Protein AF-A0A8W8LQA5-F1 (afdb_monomer_lite)

InterPro domains:
  IPR029064 Ribosomal protein eL30-like superfamily [G3DSA:3.30.1330.30] (1-53)
  IPR029064 Ribosomal protein eL30-like superfamily [SSF55315] (1-51)

Organism: Magallana gigas (NCBI:txid29159)

Structure (mmCIF, N/CA/C/O backbone):
data_AF-A0A8W8LQA5-F1
#
_entry.id   AF-A0A8W8LQA5-F1
#
loop_
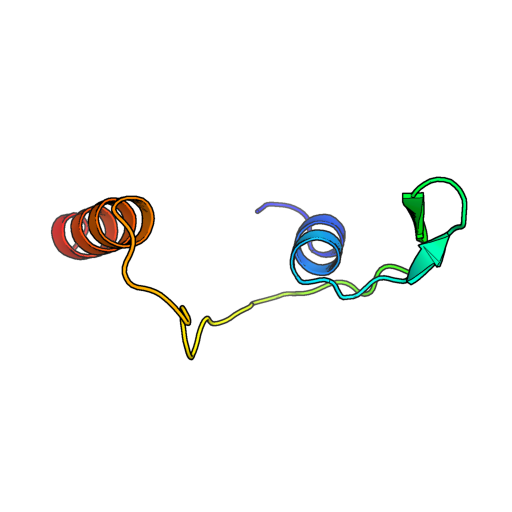_atom_site.group_PDB
_atom_site.id
_atom_site.type_symbol
_atom_site.label_atom_id
_atom_site.label_alt_id
_atom_site.label_comp_id
_atom_site.label_asym_id
_atom_site.label_entity_id
_atom_site.label_seq_id
_atom_site.pdbx_PDB_ins_code
_atom_site.Cartn_x
_atom_site.Cartn_y
_atom_site.Cartn_z
_atom_site.occupancy
_atom_site.B_iso_or_equiv
_atom_site.auth_seq_id
_atom_site.auth_comp_id
_atom_site.auth_asym_id
_atom_site.auth_atom_id
_atom_site.pdbx_PDB_model_num
ATOM 1 N N . VAL A 1 1 ? 6.587 7.138 3.448 1.00 78.69 1 VAL A N 1
ATOM 2 C CA . VAL A 1 1 ? 7.661 6.450 2.697 1.00 78.69 1 VAL A CA 1
ATOM 3 C C . VAL A 1 1 ? 8.334 7.499 1.854 1.00 78.69 1 VAL A C 1
ATOM 5 O O . VAL A 1 1 ? 7.624 8.258 1.207 1.00 78.69 1 VAL A O 1
ATOM 8 N N . ASP A 1 2 ? 9.659 7.554 1.904 1.00 88.94 2 ASP A N 1
ATOM 9 C CA . ASP A 1 2 ? 10.412 8.714 1.408 1.00 88.94 2 ASP A CA 1
ATOM 10 C C . ASP A 1 2 ? 10.885 8.536 -0.045 1.00 88.94 2 ASP A C 1
ATOM 12 O O . ASP A 1 2 ? 11.236 9.507 -0.705 1.00 88.94 2 ASP A O 1
ATOM 16 N N . ASP A 1 3 ? 10.860 7.300 -0.563 1.00 94.06 3 ASP A N 1
ATOM 17 C CA . ASP A 1 3 ? 11.247 6.957 -1.936 1.00 94.06 3 ASP A CA 1
ATOM 18 C C . ASP A 1 3 ? 10.097 6.275 -2.695 1.00 94.06 3 ASP A C 1
ATOM 20 O O . ASP A 1 3 ? 9.473 5.322 -2.211 1.00 94.06 3 ASP A O 1
ATOM 24 N N . ASN A 1 4 ? 9.847 6.742 -3.918 1.00 93.25 4 ASN A N 1
ATOM 25 C CA . ASN A 1 4 ? 8.761 6.271 -4.773 1.00 93.25 4 ASN A CA 1
ATOM 26 C C . ASN A 1 4 ? 9.004 4.851 -5.306 1.00 93.25 4 ASN A C 1
ATOM 28 O O . ASN A 1 4 ? 8.046 4.102 -5.512 1.00 93.25 4 ASN A O 1
ATOM 32 N N . LYS A 1 5 ? 10.265 4.448 -5.502 1.00 91.69 5 LYS A N 1
ATOM 33 C CA . LYS A 1 5 ? 10.607 3.089 -5.943 1.00 91.69 5 LYS A CA 1
ATOM 34 C C . LYS A 1 5 ? 10.380 2.080 -4.830 1.00 91.69 5 LYS A C 1
ATOM 36 O O . LYS A 1 5 ? 9.771 1.049 -5.092 1.00 91.69 5 LYS A O 1
ATOM 41 N N . LYS A 1 6 ? 10.765 2.403 -3.590 1.00 93.19 6 LYS A N 1
ATOM 42 C CA . LYS A 1 6 ? 10.450 1.562 -2.422 1.00 93.19 6 LYS A CA 1
ATOM 43 C C . LYS A 1 6 ? 8.945 1.366 -2.251 1.00 93.19 6 LYS A C 1
ATOM 45 O O . LYS A 1 6 ? 8.501 0.241 -2.052 1.00 93.19 6 LYS A O 1
ATOM 50 N N . LEU A 1 7 ? 8.156 2.438 -2.382 1.00 94.00 7 LEU A N 1
ATOM 51 C CA . LEU A 1 7 ? 6.696 2.327 -2.308 1.00 94.00 7 LEU A CA 1
ATOM 52 C C . LEU A 1 7 ? 6.135 1.449 -3.435 1.00 94.00 7 LEU A C 1
ATOM 54 O O . LEU A 1 7 ? 5.274 0.611 -3.186 1.00 94.00 7 LEU A O 1
ATOM 58 N N . GLY A 1 8 ? 6.635 1.618 -4.660 1.00 94.38 8 GLY A N 1
ATOM 59 C CA . GLY A 1 8 ? 6.241 0.794 -5.801 1.00 94.38 8 GLY A CA 1
ATOM 60 C C . GLY A 1 8 ? 6.561 -0.687 -5.616 1.00 94.38 8 GLY A C 1
ATOM 61 O O . GLY A 1 8 ? 5.721 -1.535 -5.902 1.00 94.38 8 GLY A O 1
ATOM 62 N N . GLU A 1 9 ? 7.735 -1.008 -5.074 1.00 93.94 9 GLU A N 1
ATOM 63 C CA . GLU A 1 9 ? 8.117 -2.382 -4.743 1.00 93.94 9 GLU A CA 1
ATOM 64 C C . GLU A 1 9 ? 7.173 -3.001 -3.703 1.00 93.94 9 GLU A C 1
ATOM 66 O O . GLU A 1 9 ? 6.653 -4.091 -3.934 1.00 93.94 9 GLU A O 1
ATOM 71 N N . TRP A 1 10 ? 6.877 -2.287 -2.609 1.00 92.56 10 TRP A N 1
ATOM 72 C CA . TRP A 1 10 ? 5.944 -2.749 -1.570 1.00 92.56 10 TRP A CA 1
ATOM 73 C C . TRP A 1 10 ? 4.510 -2.903 -2.074 1.00 92.56 10 TRP A C 1
ATOM 75 O O . TRP A 1 10 ? 3.795 -3.802 -1.643 1.00 92.56 10 TRP A O 1
ATOM 85 N N . ALA A 1 11 ? 4.100 -2.055 -3.015 1.00 92.88 11 ALA A N 1
ATOM 86 C CA . ALA A 1 11 ? 2.813 -2.161 -3.691 1.00 92.88 11 ALA A CA 1
ATOM 87 C C . ALA A 1 11 ? 2.758 -3.317 -4.711 1.00 92.88 11 ALA A C 1
ATOM 89 O O . ALA A 1 11 ? 1.720 -3.530 -5.334 1.00 92.88 11 ALA A O 1
ATOM 90 N N . GLY A 1 12 ? 3.859 -4.049 -4.917 1.00 93.25 12 GLY A N 1
ATOM 91 C CA . GLY A 1 12 ? 3.941 -5.148 -5.878 1.00 93.25 12 GLY A CA 1
ATOM 92 C C . GLY A 1 12 ? 4.136 -4.699 -7.328 1.00 93.25 12 GLY A C 1
ATOM 93 O O . GLY A 1 12 ? 4.045 -5.517 -8.241 1.00 93.25 12 GLY A O 1
ATOM 94 N N . LEU A 1 13 ? 4.447 -3.422 -7.574 1.00 93.12 13 LEU A N 1
ATOM 95 C CA . LEU A 1 13 ? 4.743 -2.877 -8.904 1.00 93.12 13 LEU A CA 1
ATOM 96 C C . LEU A 1 13 ? 6.183 -3.201 -9.331 1.00 93.12 13 LEU A C 1
ATOM 98 O O . LEU A 1 13 ? 6.973 -2.328 -9.697 1.00 93.12 13 LEU A O 1
ATOM 102 N N . CYS A 1 14 ? 6.549 -4.477 -9.269 1.00 94.62 14 CYS A N 1
ATOM 103 C CA . CYS A 1 14 ? 7.859 -4.975 -9.660 1.00 94.62 14 CYS A CA 1
ATOM 104 C C . CYS A 1 14 ? 7.761 -6.379 -10.269 1.00 94.62 14 CYS A C 1
ATOM 106 O O . CYS A 1 14 ? 6.724 -7.037 -10.220 1.00 94.62 14 CYS A O 1
ATOM 108 N N . LYS A 1 15 ? 8.855 -6.844 -10.878 1.00 93.94 15 LYS A N 1
ATOM 109 C CA . LYS A 1 15 ? 9.007 -8.231 -11.329 1.00 93.94 15 LYS A CA 1
ATOM 110 C C . LYS A 1 15 ? 10.023 -8.922 -10.436 1.00 93.94 15 LYS A C 1
ATOM 112 O O . LYS A 1 15 ? 11.146 -8.443 -10.318 1.00 93.94 15 LYS A O 1
ATOM 117 N N . ILE A 1 16 ? 9.637 -10.041 -9.840 1.00 93.44 16 ILE A N 1
ATOM 118 C CA . ILE A 1 16 ? 10.511 -10.827 -8.970 1.00 93.44 16 ILE A CA 1
ATOM 119 C C . ILE A 1 16 ? 11.309 -11.804 -9.841 1.00 93.44 16 ILE A C 1
ATOM 121 O O . ILE A 1 16 ? 10.739 -12.485 -10.697 1.00 93.44 16 ILE A O 1
ATOM 125 N N . ASP A 1 17 ? 12.631 -11.826 -9.681 1.00 90.69 17 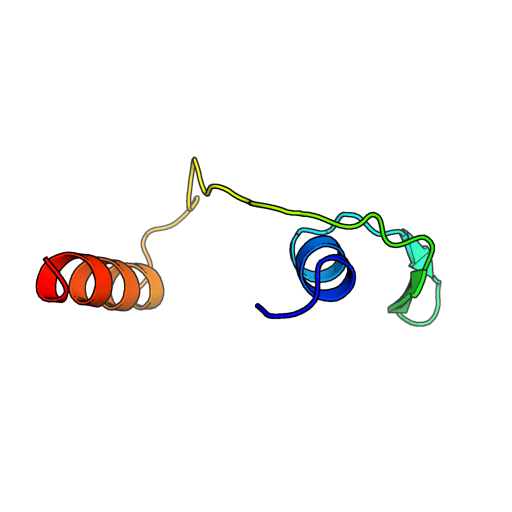ASP A N 1
ATOM 126 C CA . ASP A 1 17 ? 13.492 -12.813 -10.334 1.00 90.69 17 ASP A CA 1
ATOM 127 C C . ASP A 1 17 ? 13.511 -14.157 -9.575 1.00 90.69 17 ASP A C 1
ATOM 129 O O . ASP A 1 17 ? 12.906 -14.311 -8.517 1.00 90.69 17 ASP A O 1
ATOM 133 N N . LYS A 1 18 ? 14.180 -15.176 -10.129 1.00 91.50 18 LYS A N 1
ATOM 134 C CA . LYS A 1 18 ? 14.221 -16.523 -9.525 1.00 91.50 18 LYS A CA 1
ATOM 135 C C . LYS A 1 18 ? 14.908 -16.557 -8.152 1.00 91.50 18 LYS A C 1
ATOM 137 O O . LYS A 1 18 ? 14.714 -17.514 -7.413 1.00 91.50 18 LYS A O 1
ATOM 142 N N . GLU A 1 19 ? 15.699 -15.538 -7.827 1.00 91.62 19 GLU A N 1
ATOM 143 C CA . GLU A 1 19 ? 16.390 -15.391 -6.543 1.00 91.62 19 GLU A CA 1
ATOM 144 C C . GLU A 1 19 ? 15.561 -14.579 -5.531 1.00 91.62 19 GLU A C 1
ATOM 146 O O . GLU A 1 19 ? 16.025 -14.317 -4.423 1.00 91.62 19 GLU A O 1
ATOM 151 N N . GLY A 1 20 ? 14.341 -14.169 -5.899 1.00 88.19 20 GLY A N 1
ATOM 152 C CA . GLY A 1 20 ? 13.444 -13.409 -5.032 1.00 88.19 20 GLY A CA 1
ATOM 153 C C . GLY A 1 20 ? 13.732 -11.907 -4.992 1.00 88.19 20 GLY A C 1
ATOM 154 O O . GLY A 1 20 ? 13.148 -11.206 -4.169 1.00 88.19 20 GLY A O 1
ATOM 155 N N . LYS A 1 21 ? 14.609 -11.381 -5.858 1.00 91.44 21 LYS A N 1
ATOM 156 C CA . LYS A 1 21 ? 14.943 -9.951 -5.887 1.00 91.44 21 LYS A CA 1
ATOM 157 C C . LYS A 1 21 ? 14.006 -9.191 -6.821 1.00 91.44 21 LYS A C 1
ATOM 159 O O . LYS A 1 21 ? 13.703 -9.627 -7.935 1.00 91.44 21 LYS A O 1
ATOM 164 N N . ALA A 1 22 ? 13.579 -8.007 -6.385 1.00 92.12 22 ALA A N 1
ATOM 165 C CA . ALA A 1 22 ? 12.757 -7.117 -7.190 1.00 92.12 22 ALA A CA 1
ATOM 166 C C . ALA A 1 22 ? 13.576 -6.473 -8.319 1.00 92.12 22 ALA A C 1
ATOM 168 O O . ALA A 1 22 ? 14.612 -5.834 -8.114 1.00 92.12 22 ALA A O 1
ATOM 169 N N . ARG A 1 23 ? 13.090 -6.621 -9.549 1.00 91.94 23 ARG A N 1
ATOM 170 C CA . ARG A 1 23 ? 13.634 -6.022 -10.770 1.00 91.94 23 ARG A CA 1
ATOM 171 C C . ARG A 1 23 ? 12.538 -5.240 -11.486 1.00 91.94 23 ARG A C 1
ATOM 173 O O . ARG A 1 23 ? 11.352 -5.517 -11.330 1.00 91.94 23 ARG A O 1
ATOM 180 N N . LYS A 1 24 ? 12.939 -4.273 -12.321 1.00 92.25 24 LYS A N 1
ATOM 181 C CA . LYS A 1 24 ? 12.017 -3.435 -13.118 1.00 92.25 24 LYS A CA 1
ATOM 182 C C . LYS A 1 24 ? 10.904 -2.808 -12.256 1.00 92.25 24 LYS A C 1
ATOM 184 O O . LYS A 1 24 ? 9.732 -2.881 -12.611 1.00 92.25 24 LYS A O 1
ATOM 189 N N . VAL A 1 25 ? 11.292 -2.236 -11.114 1.00 93.25 25 VAL A N 1
ATOM 190 C CA . VAL A 1 25 ? 10.373 -1.583 -10.174 1.00 93.25 25 VAL A CA 1
ATOM 191 C C . VAL A 1 25 ? 9.823 -0.301 -10.795 1.00 93.25 25 VAL A C 1
ATOM 193 O O . VAL A 1 25 ? 10.593 0.556 -11.240 1.00 93.25 25 VAL A O 1
ATOM 196 N N . VAL A 1 26 ? 8.501 -0.170 -10.812 1.00 95.00 26 VAL A N 1
ATOM 197 C CA . VAL A 1 26 ? 7.801 1.048 -11.223 1.00 95.00 26 VAL A CA 1
ATOM 198 C C . VAL A 1 26 ? 7.549 1.891 -9.981 1.00 95.00 26 VAL A C 1
ATOM 200 O O . VAL A 1 26 ? 7.035 1.391 -8.985 1.00 95.00 26 VAL A O 1
ATOM 203 N N . GLY A 1 27 ? 7.929 3.168 -10.027 1.00 94.75 27 GLY A N 1
ATOM 204 C CA . GLY A 1 27 ? 7.701 4.083 -8.913 1.00 94.75 27 GLY A CA 1
ATOM 205 C C . GLY A 1 27 ? 6.210 4.318 -8.673 1.00 94.75 27 GLY A C 1
ATOM 206 O O . GLY A 1 27 ? 5.436 4.446 -9.620 1.00 94.75 27 GLY A O 1
ATOM 207 N N . CYS A 1 28 ? 5.823 4.405 -7.405 1.00 95.06 28 CYS A N 1
ATOM 208 C CA . CYS A 1 28 ? 4.470 4.744 -6.991 1.00 95.06 28 CYS A CA 1
ATOM 209 C C . CYS A 1 28 ? 4.488 6.037 -6.172 1.00 95.06 28 CYS A C 1
ATOM 211 O O . CYS A 1 28 ? 5.347 6.208 -5.309 1.00 95.06 28 CYS A O 1
ATOM 213 N N . SER A 1 29 ? 3.547 6.942 -6.443 1.00 94.19 29 SER A N 1
ATOM 214 C CA . SER A 1 29 ? 3.389 8.188 -5.680 1.00 94.19 29 SER A CA 1
ATOM 215 C C . SER A 1 29 ? 2.376 8.047 -4.544 1.00 94.19 29 SER A C 1
ATOM 217 O O . SER A 1 29 ? 2.572 8.619 -3.477 1.00 94.19 29 SER A O 1
ATOM 219 N N . CYS A 1 30 ? 1.301 7.284 -4.752 1.00 93.00 30 CYS A N 1
ATOM 220 C CA . CYS A 1 30 ? 0.278 7.036 -3.744 1.00 93.00 30 CYS A CA 1
ATOM 221 C C . CYS A 1 30 ? -0.419 5.694 -3.983 1.00 93.00 30 CYS A C 1
ATOM 223 O O . CYS A 1 30 ? -0.594 5.252 -5.118 1.00 93.00 30 CYS A O 1
ATOM 225 N N . VAL A 1 31 ? -0.842 5.065 -2.889 1.00 90.38 31 VAL A N 1
ATOM 226 C CA . VAL A 1 31 ? -1.641 3.837 -2.893 1.00 90.38 31 VAL A CA 1
ATOM 227 C C . VAL A 1 31 ? -2.830 4.019 -1.965 1.00 90.38 31 VAL A C 1
ATOM 229 O O . VAL A 1 31 ? -2.742 4.734 -0.968 1.00 90.38 31 VAL A O 1
ATOM 232 N N . VAL A 1 32 ? -3.943 3.371 -2.293 1.00 92.38 32 VAL A N 1
ATOM 233 C CA . VAL A 1 32 ? -5.152 3.373 -1.467 1.00 92.38 32 VAL A CA 1
ATOM 234 C C . VAL A 1 32 ? -5.634 1.942 -1.288 1.00 92.38 32 VAL A C 1
ATOM 236 O O . VAL A 1 32 ? -5.691 1.178 -2.252 1.00 92.38 32 VAL A O 1
ATOM 239 N N . VAL A 1 33 ? -5.976 1.577 -0.053 1.00 90.38 33 VAL A N 1
ATOM 240 C CA . VAL A 1 33 ? -6.558 0.268 0.251 1.00 90.38 33 VAL A CA 1
ATOM 241 C C . VAL A 1 33 ? -8.071 0.385 0.110 1.00 90.38 33 VAL A C 1
ATOM 243 O O . VAL A 1 33 ? -8.691 1.203 0.783 1.00 90.38 33 VAL A O 1
ATOM 246 N N . LYS A 1 34 ? -8.656 -0.393 -0.807 1.00 89.69 34 LYS A N 1
ATOM 247 C CA . LYS A 1 34 ? -10.115 -0.441 -1.017 1.00 89.69 34 LYS A CA 1
ATOM 248 C C . LYS A 1 34 ? -10.780 -1.545 -0.207 1.00 89.69 34 LYS A C 1
ATOM 250 O O . LYS A 1 34 ? -11.900 -1.371 0.251 1.00 89.69 34 LYS A O 1
ATOM 255 N N . ASP A 1 35 ? -10.084 -2.664 -0.068 1.00 90.00 35 ASP A N 1
ATOM 256 C CA . ASP A 1 35 ? -10.545 -3.836 0.655 1.00 90.00 35 ASP A CA 1
ATOM 257 C C . ASP A 1 35 ? -9.349 -4.455 1.382 1.00 90.00 35 ASP A C 1
ATOM 259 O O . ASP A 1 35 ? -8.294 -4.675 0.782 1.00 90.00 35 ASP A O 1
ATOM 263 N N . TYR A 1 36 ? -9.512 -4.687 2.682 1.00 87.06 36 TYR A N 1
ATOM 264 C CA . TYR A 1 36 ? -8.507 -5.322 3.533 1.00 87.06 36 TYR A CA 1
ATOM 265 C C . TYR A 1 36 ? -8.621 -6.854 3.506 1.00 87.06 36 TYR A C 1
ATOM 267 O O . TYR A 1 36 ? -7.709 -7.548 3.95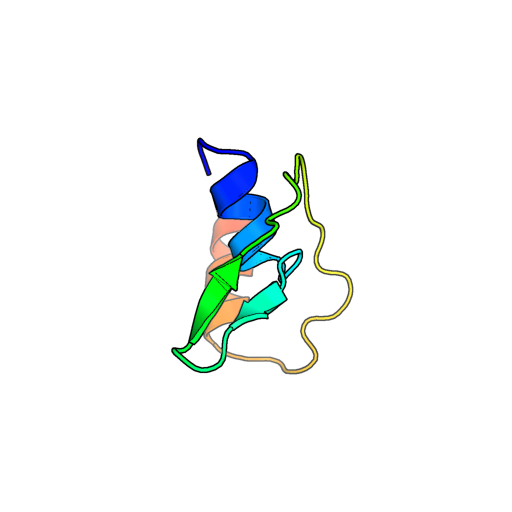3 1.00 87.06 36 TYR A O 1
ATOM 275 N N . GLY A 1 37 ? -9.728 -7.396 2.987 1.00 89.00 37 GLY A N 1
ATOM 276 C CA . GLY A 1 37 ? -9.997 -8.823 2.816 1.00 89.00 37 GLY A CA 1
ATOM 277 C C . GLY A 1 37 ? -10.292 -9.589 4.109 1.00 89.00 37 GLY A C 1
ATOM 278 O O . GLY A 1 37 ? -11.092 -10.522 4.094 1.00 89.00 37 GLY A O 1
ATOM 279 N N . LYS A 1 38 ? -9.663 -9.226 5.233 1.00 87.38 38 LYS A N 1
ATOM 280 C CA . LYS A 1 38 ? -9.919 -9.803 6.558 1.00 87.38 38 LYS A CA 1
ATOM 281 C C . LYS A 1 38 ? -9.822 -8.739 7.640 1.00 87.38 38 LYS A C 1
ATOM 283 O O . LYS A 1 38 ? -8.895 -7.930 7.645 1.00 87.38 38 LYS A O 1
ATOM 288 N N . GLU A 1 39 ? -10.735 -8.809 8.598 1.00 83.44 39 GLU A N 1
ATOM 289 C CA . GLU A 1 39 ? -10.603 -8.068 9.847 1.00 83.44 39 GLU A CA 1
ATOM 290 C C . GLU A 1 39 ? -9.482 -8.699 10.678 1.00 83.44 39 GLU A C 1
ATOM 292 O O . GLU A 1 39 ? -9.409 -9.9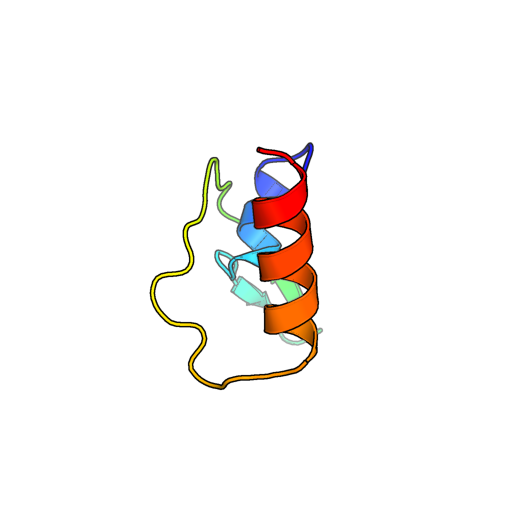18 10.852 1.00 83.44 39 GLU A O 1
ATOM 297 N N . SER A 1 40 ? -8.542 -7.871 11.121 1.00 88.44 40 SER A N 1
ATOM 298 C CA . SER A 1 40 ? -7.381 -8.304 11.893 1.00 88.44 40 SER A CA 1
ATOM 299 C C . SER A 1 40 ? -7.040 -7.246 12.931 1.00 88.44 40 SER A C 1
ATOM 301 O O . SER A 1 40 ? -7.240 -6.061 12.684 1.00 88.44 40 SER A O 1
ATOM 303 N N . GLN A 1 41 ? -6.445 -7.654 14.053 1.00 87.94 41 GLN A N 1
ATOM 304 C CA . GLN A 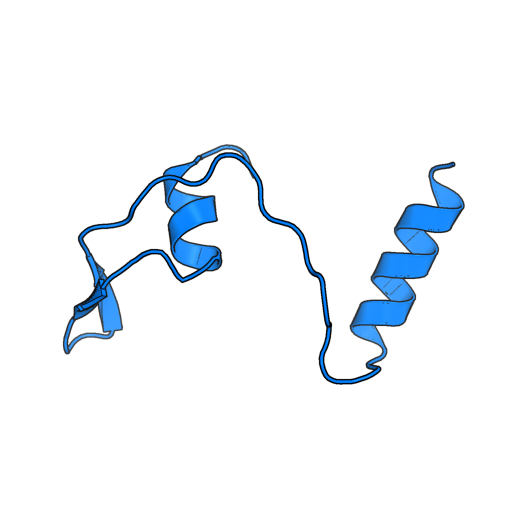1 41 ? -6.046 -6.724 15.119 1.00 87.94 41 GLN A CA 1
ATOM 305 C C . GLN A 1 41 ? -5.116 -5.605 14.618 1.00 87.94 41 GLN A C 1
ATOM 307 O O . GLN A 1 41 ? -5.134 -4.494 15.137 1.00 87.94 41 GLN A O 1
ATOM 312 N N . ALA A 1 42 ? -4.314 -5.872 13.583 1.00 87.50 42 ALA A N 1
ATOM 313 C CA . ALA A 1 42 ? -3.457 -4.862 12.970 1.00 87.50 42 ALA A CA 1
ATOM 314 C C . ALA A 1 42 ? -4.266 -3.745 12.286 1.00 87.50 42 ALA A C 1
ATOM 316 O O . ALA A 1 42 ? -3.859 -2.584 12.313 1.00 87.50 42 ALA A O 1
ATOM 317 N N . LEU A 1 43 ? -5.413 -4.087 11.692 1.00 89.31 43 LEU A N 1
ATOM 318 C CA . LEU A 1 43 ? -6.316 -3.116 11.084 1.00 89.31 43 LEU A CA 1
ATOM 319 C C . LEU A 1 43 ? -6.953 -2.214 12.148 1.00 89.31 43 LEU A C 1
ATOM 321 O O . LEU A 1 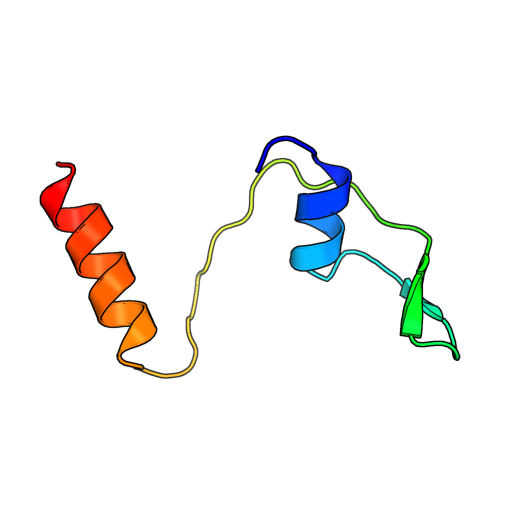43 ? -7.037 -1.006 11.934 1.00 89.31 43 LEU A O 1
ATOM 325 N N . ASP A 1 44 ? -7.327 -2.775 13.299 1.00 89.81 44 ASP A N 1
ATOM 326 C CA . ASP A 1 44 ? -7.914 -2.015 14.409 1.00 89.81 44 ASP A CA 1
ATOM 327 C C . ASP A 1 44 ? -6.932 -0.973 14.949 1.00 89.81 44 ASP A C 1
ATOM 329 O O . ASP A 1 44 ? -7.262 0.208 15.026 1.00 89.81 44 ASP A O 1
ATOM 333 N N . VAL A 1 45 ? -5.679 -1.374 15.193 1.00 92.12 45 VAL A N 1
ATOM 334 C CA . VAL A 1 45 ? -4.616 -0.458 15.643 1.00 92.12 45 VAL A CA 1
ATOM 335 C C . VAL A 1 45 ? -4.400 0.690 14.651 1.00 92.12 45 VAL A C 1
ATOM 337 O O . VAL A 1 45 ? -4.244 1.844 15.056 1.00 92.12 45 VAL A O 1
ATOM 340 N N . LEU A 1 46 ? -4.395 0.397 13.346 1.00 89.06 46 LEU A N 1
ATOM 341 C CA . LEU A 1 46 ? -4.247 1.426 12.314 1.00 89.06 46 LEU A CA 1
ATOM 342 C C . LEU A 1 46 ? -5.449 2.376 12.292 1.00 89.06 46 LEU A C 1
ATOM 344 O O . LEU A 1 46 ? -5.269 3.593 12.248 1.00 89.06 46 LEU A O 1
ATOM 348 N N . ASN A 1 47 ? -6.665 1.836 12.357 1.00 89.44 47 ASN A N 1
ATOM 349 C CA . ASN A 1 47 ? -7.890 2.629 12.381 1.00 89.44 47 ASN A CA 1
ATOM 350 C C . ASN A 1 47 ? -7.965 3.533 13.617 1.00 89.44 47 ASN A C 1
ATOM 352 O O . ASN A 1 47 ? -8.312 4.707 13.485 1.00 89.44 47 ASN A O 1
ATOM 356 N N . ASP A 1 48 ? -7.593 3.033 14.792 1.00 92.12 48 ASP A N 1
ATOM 357 C CA . ASP A 1 48 ? -7.553 3.811 16.033 1.00 92.12 48 ASP A CA 1
ATOM 358 C C . ASP A 1 48 ? -6.509 4.928 15.973 1.00 92.12 48 ASP A C 1
ATOM 360 O O . ASP A 1 48 ? -6.774 6.071 16.364 1.00 92.12 48 ASP A O 1
ATOM 364 N N . TYR A 1 49 ? -5.337 4.651 15.398 1.00 91.56 49 TYR A N 1
ATOM 365 C CA . TYR A 1 49 ? -4.333 5.680 15.152 1.00 91.56 49 TYR A CA 1
ATOM 366 C C . TYR A 1 49 ? -4.869 6.784 14.224 1.00 91.56 49 TYR A C 1
ATOM 368 O O . TYR A 1 49 ? -4.739 7.968 14.538 1.00 91.56 49 TYR A O 1
ATOM 376 N N . PHE A 1 50 ? -5.530 6.427 13.118 1.00 89.00 50 PHE A N 1
ATOM 377 C CA . PHE A 1 50 ? -6.121 7.416 12.210 1.00 89.00 50 PHE A CA 1
ATOM 378 C C . PHE A 1 50 ? -7.269 8.207 12.851 1.00 89.00 50 PHE A C 1
ATOM 380 O O . PHE A 1 50 ? -7.415 9.395 12.572 1.00 89.00 50 PHE A O 1
ATOM 387 N N . ARG A 1 51 ? -8.064 7.583 13.730 1.00 90.06 51 ARG A N 1
ATOM 388 C CA . ARG A 1 51 ? -9.144 8.252 14.476 1.00 90.06 51 ARG A CA 1
ATOM 389 C C . ARG A 1 51 ? -8.622 9.209 15.544 1.00 90.06 51 ARG A C 1
ATOM 391 O O . ARG A 1 51 ? -9.222 10.261 15.738 1.00 90.06 51 ARG A O 1
ATOM 398 N N . SER A 1 52 ? -7.542 8.850 16.236 1.00 92.31 52 SER A N 1
ATOM 399 C CA . SER A 1 52 ? -6.970 9.665 17.319 1.00 92.31 52 SER A CA 1
ATOM 400 C C . SER A 1 52 ? -6.209 10.893 16.822 1.00 92.31 52 SER A C 1
ATOM 402 O O . SER A 1 52 ? -6.132 11.888 17.533 1.00 92.31 52 SER A O 1
ATOM 404 N N . LYS A 1 53 ? -5.678 10.853 15.594 1.00 81.19 53 LYS A N 1
ATOM 405 C CA . LYS A 1 53 ? -4.987 11.982 14.949 1.00 81.19 53 LYS A CA 1
ATOM 406 C C . LYS A 1 53 ? -5.913 12.951 14.208 1.00 81.19 53 LYS A C 1
ATOM 408 O O . LYS A 1 53 ? -5.466 13.629 13.283 1.00 81.19 53 LYS A O 1
ATOM 413 N N . LYS A 1 54 ? -7.187 12.987 14.590 1.00 57.25 54 LYS A N 1
ATOM 414 C CA . LYS A 1 54 ? -8.167 13.918 14.035 1.00 57.25 54 LYS A CA 1
ATOM 415 C C . LYS A 1 54 ? -8.032 15.313 14.637 1.00 57.25 54 LYS A C 1
ATOM 417 O O . LYS A 1 54 ? -7.715 15.401 15.842 1.00 57.25 54 LYS A O 1
#

Sequence (54 aa):
VDDNKKLGEWAGLCKIDKEGKARKVVGCSCVVVKDYGKESQALDVLNDYFRSKK

Radius of gyration: 14.57 Å; chains: 1; bounding box: 27×30×30 Å

pLDDT: mean 90.33, std 5.58, range [57.25, 95.06]

Foldseek 3Di:
DPFQQVVQVVVVQFDADPVRDTDPGDGHDDDDDPDPPDDDPVVVVVVVVVVVVD

Secondary structure (DSSP, 8-state):
---HHHHHHHTT-SEE-TTS-EESPPP-S----S--SS--HHHHHHHHHHHHT-